Protein AF-A0A950HL75-F1 (afdb_monomer)

Structure (mmCIF, N/CA/C/O backbone):
data_AF-A0A950HL75-F1
#
_entry.id   AF-A0A950HL75-F1
#
loop_
_atom_site.group_PDB
_atom_site.id
_atom_site.type_symbol
_atom_site.label_atom_id
_atom_site.label_alt_id
_atom_site.label_comp_id
_atom_site.label_asym_id
_atom_site.label_entity_id
_atom_site.label_seq_id
_atom_site.pdbx_PDB_ins_code
_atom_site.Cartn_x
_atom_site.Cartn_y
_atom_site.Cartn_z
_atom_site.occupancy
_atom_site.B_iso_or_equiv
_atom_site.auth_seq_id
_atom_site.auth_comp_id
_atom_site.auth_asym_id
_atom_site.auth_atom_id
_atom_site.pdbx_PDB_model_num
ATOM 1 N N . MET A 1 1 ? 8.547 25.621 13.559 1.00 39.59 1 MET A N 1
ATOM 2 C CA . MET A 1 1 ? 7.359 25.080 14.246 1.00 39.59 1 MET A CA 1
ATOM 3 C C . MET A 1 1 ? 7.311 23.606 13.894 1.00 39.59 1 MET A C 1
ATOM 5 O O . MET A 1 1 ? 7.066 23.298 12.740 1.00 39.59 1 MET A O 1
ATOM 9 N N . SER A 1 2 ? 7.728 22.727 14.808 1.00 45.19 2 SER A N 1
ATOM 10 C CA . SER A 1 2 ? 7.730 21.281 14.556 1.00 45.19 2 SER A CA 1
ATOM 11 C C . SER A 1 2 ? 6.286 20.808 14.649 1.00 45.19 2 SER A C 1
ATOM 13 O O . SER A 1 2 ? 5.712 20.856 15.735 1.00 45.19 2 SER A O 1
ATOM 15 N N . LEU A 1 3 ? 5.678 20.442 13.524 1.00 54.84 3 LEU A N 1
ATOM 16 C CA . LEU A 1 3 ? 4.403 19.737 13.547 1.00 54.84 3 LEU A CA 1
ATOM 17 C C . LEU A 1 3 ? 4.705 18.339 14.088 1.00 54.84 3 LEU A C 1
ATOM 19 O O . LEU A 1 3 ? 5.615 17.674 13.593 1.00 54.84 3 LEU A O 1
ATOM 23 N N . ALA A 1 4 ? 4.012 17.929 15.150 1.00 57.44 4 ALA A N 1
ATOM 24 C CA . ALA A 1 4 ? 3.942 16.510 15.474 1.00 57.44 4 ALA A CA 1
ATOM 25 C C . ALA A 1 4 ? 3.475 15.770 14.207 1.00 57.44 4 ALA A C 1
ATOM 27 O O . ALA A 1 4 ? 2.652 16.338 13.477 1.00 57.44 4 ALA A O 1
ATOM 28 N N . PRO A 1 5 ? 4.027 14.586 13.901 1.00 68.56 5 PRO A N 1
ATOM 29 C CA . PRO A 1 5 ? 3.642 13.873 12.694 1.00 68.56 5 PRO A CA 1
ATOM 30 C C . PRO A 1 5 ? 2.125 13.660 12.688 1.00 68.56 5 PRO A C 1
ATOM 32 O O . PRO A 1 5 ? 1.514 13.353 13.713 1.00 68.56 5 PRO A O 1
ATOM 35 N N . ASP A 1 6 ? 1.510 13.953 11.542 1.00 88.75 6 ASP A N 1
ATOM 36 C CA . ASP A 1 6 ? 0.094 13.681 11.329 1.00 88.75 6 ASP A CA 1
ATOM 37 C C . ASP A 1 6 ? -0.114 12.180 11.067 1.00 88.75 6 ASP A C 1
ATOM 39 O O . ASP A 1 6 ? 0.828 11.452 10.750 1.00 88.75 6 ASP A O 1
ATOM 43 N N . LEU A 1 7 ? -1.364 11.718 11.174 1.00 92.00 7 LEU A N 1
ATOM 44 C CA . LEU A 1 7 ? -1.737 10.316 10.947 1.00 92.00 7 LEU A CA 1
ATOM 45 C C . LEU A 1 7 ? -1.183 9.761 9.622 1.00 92.00 7 LEU A C 1
ATOM 47 O O . LEU A 1 7 ? -0.807 8.594 9.546 1.00 92.00 7 LEU A O 1
ATOM 51 N N . ILE A 1 8 ? -1.134 10.596 8.581 1.00 94.75 8 ILE A N 1
ATOM 52 C CA . ILE A 1 8 ? -0.667 10.216 7.245 1.00 94.75 8 ILE A CA 1
ATOM 53 C C . ILE A 1 8 ? 0.845 9.975 7.259 1.00 94.75 8 ILE A C 1
ATOM 55 O O . ILE A 1 8 ? 1.327 8.995 6.700 1.00 94.75 8 ILE A O 1
ATOM 59 N N . THR A 1 9 ? 1.589 10.846 7.936 1.00 94.88 9 THR A N 1
ATOM 60 C CA . THR A 1 9 ? 3.042 10.755 8.096 1.00 94.88 9 THR A CA 1
ATOM 61 C C . THR A 1 9 ? 3.423 9.530 8.922 1.00 94.88 9 THR A C 1
ATOM 63 O O . THR A 1 9 ? 4.329 8.795 8.532 1.00 94.88 9 THR A O 1
ATOM 66 N N . ASP A 1 10 ? 2.699 9.263 10.012 1.00 94.12 10 ASP A N 1
ATOM 67 C CA . ASP A 1 10 ? 2.908 8.067 10.837 1.00 94.12 10 ASP A CA 1
ATOM 68 C C . ASP A 1 10 ? 2.624 6.782 10.045 1.00 94.12 10 ASP A C 1
ATOM 70 O O . ASP A 1 10 ? 3.409 5.832 10.082 1.00 94.12 10 ASP A O 1
ATOM 74 N N . ALA A 1 11 ? 1.532 6.760 9.274 1.00 95.62 11 ALA A N 1
ATOM 75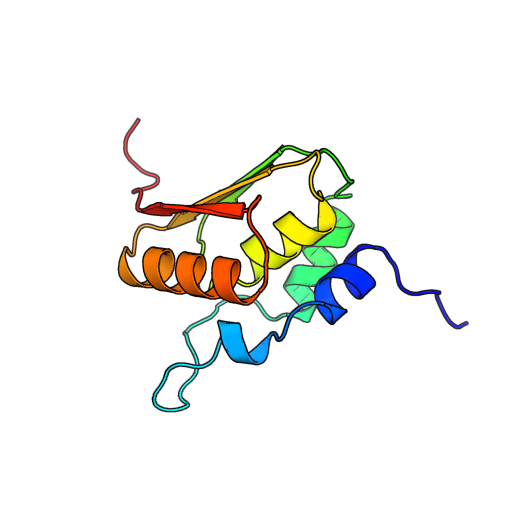 C CA . ALA A 1 11 ? 1.188 5.630 8.418 1.00 95.62 11 ALA A CA 1
ATOM 76 C C . ALA A 1 11 ? 2.236 5.394 7.317 1.00 95.62 11 ALA A C 1
ATOM 78 O O . ALA A 1 11 ? 2.614 4.251 7.060 1.00 95.62 11 ALA A O 1
ATOM 79 N N . ALA A 1 12 ? 2.739 6.463 6.695 1.00 95.94 12 ALA A N 1
ATOM 80 C CA . ALA A 1 12 ? 3.769 6.382 5.664 1.00 95.94 12 ALA A CA 1
ATOM 81 C C . ALA A 1 12 ? 5.110 5.891 6.220 1.00 95.94 12 ALA A C 1
ATOM 83 O O . ALA A 1 12 ? 5.768 5.079 5.575 1.00 95.94 12 ALA A O 1
ATOM 84 N N . ALA A 1 13 ? 5.494 6.326 7.424 1.00 95.12 13 ALA A N 1
ATOM 85 C CA . ALA A 1 13 ? 6.726 5.892 8.084 1.00 95.12 13 ALA A CA 1
ATOM 86 C C . ALA A 1 13 ? 6.729 4.393 8.440 1.00 95.12 13 ALA A C 1
ATOM 88 O O . ALA A 1 13 ? 7.796 3.801 8.604 1.00 95.12 13 ALA A O 1
ATOM 89 N N . ALA A 1 14 ? 5.552 3.767 8.544 1.00 94.06 14 ALA A N 1
ATOM 90 C CA . ALA A 1 14 ? 5.410 2.329 8.765 1.00 94.06 14 ALA A CA 1
ATOM 91 C C . ALA A 1 14 ? 5.588 1.484 7.486 1.00 94.06 14 ALA A C 1
ATOM 93 O O . ALA A 1 14 ? 5.535 0.255 7.557 1.00 94.06 14 ALA A O 1
ATOM 94 N N . LEU A 1 15 ? 5.771 2.115 6.321 1.00 94.75 15 LEU A N 1
ATOM 95 C CA . LEU A 1 15 ? 5.903 1.450 5.029 1.00 94.75 15 LEU A CA 1
ATOM 96 C C . LEU A 1 15 ? 7.259 1.755 4.393 1.00 94.75 15 LEU A C 1
ATOM 98 O O . LEU A 1 15 ? 7.672 2.905 4.270 1.00 94.75 15 LEU A O 1
ATOM 102 N N . ASP A 1 16 ? 7.920 0.713 3.900 1.00 93.94 16 ASP A N 1
ATOM 103 C CA . ASP A 1 16 ? 9.101 0.858 3.053 1.00 93.94 16 ASP A CA 1
ATOM 104 C C . ASP A 1 16 ? 8.669 1.159 1.610 1.00 93.94 16 ASP A C 1
ATOM 106 O O . ASP A 1 16 ? 8.415 0.234 0.836 1.00 93.94 16 ASP A O 1
ATOM 110 N N . TYR A 1 17 ? 8.566 2.445 1.261 1.00 92.94 17 TYR A N 1
ATOM 111 C CA . TYR A 1 17 ? 8.156 2.914 -0.071 1.00 92.94 17 TYR A CA 1
ATOM 112 C C . TYR A 1 17 ? 8.976 2.291 -1.207 1.00 92.94 17 TYR A C 1
ATOM 114 O O . TYR A 1 17 ? 8.408 1.864 -2.215 1.00 92.94 17 TYR A O 1
ATOM 122 N N . GLU A 1 18 ? 10.297 2.178 -1.038 1.00 91.62 18 GLU A N 1
ATOM 123 C CA . GLU A 1 18 ? 11.182 1.628 -2.067 1.00 91.62 18 GLU A CA 1
ATOM 124 C C . GLU A 1 18 ? 10.815 0.184 -2.409 1.00 91.62 18 GLU A C 1
ATOM 126 O O . GLU A 1 18 ? 10.784 -0.191 -3.585 1.00 91.62 18 GLU A O 1
ATOM 131 N N . SER A 1 19 ? 10.434 -0.605 -1.402 1.00 92.06 19 SER A N 1
ATOM 132 C CA . SER A 1 19 ? 10.019 -1.991 -1.610 1.00 92.06 19 SER A CA 1
ATOM 133 C C . SER A 1 19 ? 8.782 -2.134 -2.503 1.00 92.06 19 SER A C 1
ATOM 135 O O . SER A 1 19 ? 8.624 -3.185 -3.134 1.00 92.06 19 SER A O 1
ATOM 137 N N . TYR A 1 20 ? 7.917 -1.117 -2.576 1.00 93.38 20 TYR A N 1
ATOM 138 C CA . TYR A 1 20 ? 6.728 -1.126 -3.430 1.00 93.38 20 TYR A CA 1
ATOM 139 C C . TYR A 1 20 ? 7.078 -0.757 -4.870 1.00 93.38 20 TYR A C 1
ATOM 141 O O . TYR A 1 20 ? 6.568 -1.388 -5.798 1.00 93.38 20 TYR A O 1
ATOM 149 N N . VAL A 1 21 ? 8.009 0.180 -5.068 1.00 91.44 21 VAL A N 1
ATOM 150 C CA . VAL A 1 21 ? 8.325 0.738 -6.392 1.00 91.44 21 VAL A CA 1
ATOM 151 C C . VAL A 1 21 ? 9.495 0.064 -7.105 1.00 91.44 21 VAL A C 1
ATOM 153 O O . VAL A 1 21 ? 9.618 0.229 -8.312 1.00 91.44 21 VAL A O 1
ATOM 156 N N . GLN A 1 22 ? 10.337 -0.714 -6.420 1.00 91.12 22 GLN A N 1
ATOM 157 C CA . GLN A 1 22 ? 11.463 -1.418 -7.048 1.00 91.12 22 GLN A CA 1
ATOM 158 C C . GLN A 1 22 ? 11.087 -2.820 -7.545 1.00 91.12 22 GLN A C 1
ATOM 160 O O . GLN A 1 22 ? 10.515 -3.647 -6.823 1.00 91.12 22 GLN A O 1
ATOM 165 N N . GLN A 1 23 ? 11.452 -3.110 -8.788 1.00 86.75 23 GLN A N 1
ATOM 166 C CA . GLN A 1 23 ? 11.387 -4.428 -9.406 1.00 86.75 23 GLN A CA 1
ATOM 167 C C . GLN A 1 23 ? 12.550 -5.320 -8.929 1.00 86.75 23 GLN A C 1
ATOM 169 O O . GLN A 1 23 ? 13.552 -4.814 -8.420 1.00 86.75 23 GLN A O 1
ATOM 174 N N . PRO A 1 24 ? 12.456 -6.657 -9.088 1.00 83.75 24 PRO A N 1
ATOM 175 C CA . PRO A 1 24 ? 13.520 -7.575 -8.668 1.00 83.75 24 PRO A CA 1
ATOM 176 C C . PRO A 1 24 ? 14.883 -7.328 -9.329 1.00 83.75 24 PRO A C 1
ATOM 178 O O . PRO A 1 24 ? 15.910 -7.681 -8.757 1.00 83.75 24 PRO A O 1
ATOM 181 N N . ASP A 1 25 ? 14.900 -6.735 -10.524 1.00 88.38 25 ASP A N 1
ATOM 182 C CA . ASP A 1 25 ? 16.117 -6.366 -11.254 1.00 88.38 25 ASP A CA 1
ATOM 183 C C . ASP A 1 25 ? 16.693 -4.997 -10.833 1.00 88.38 25 ASP A C 1
ATOM 185 O O . ASP A 1 25 ? 17.684 -4.540 -11.403 1.00 88.38 25 ASP A O 1
ATOM 189 N N . GLY A 1 26 ? 16.087 -4.347 -9.833 1.00 84.75 26 GLY A N 1
ATOM 190 C CA . GLY A 1 26 ? 16.471 -3.031 -9.323 1.00 84.75 26 GLY A CA 1
ATOM 191 C C . GLY A 1 26 ? 15.940 -1.855 -10.145 1.00 84.75 26 GLY A C 1
ATOM 192 O O . GLY A 1 26 ? 16.145 -0.705 -9.756 1.00 84.75 26 GLY A O 1
ATOM 193 N N . SER A 1 27 ? 15.251 -2.105 -11.261 1.00 87.56 27 SER A N 1
ATOM 194 C CA . SER A 1 27 ? 14.548 -1.049 -11.989 1.00 87.56 27 SER A CA 1
ATOM 195 C C . SER A 1 27 ? 13.307 -0.588 -11.220 1.00 87.56 27 SER A C 1
ATOM 197 O O . SER A 1 27 ? 12.819 -1.271 -10.320 1.00 87.56 27 SER A O 1
ATOM 199 N N . LEU A 1 28 ? 12.780 0.590 -11.548 1.00 86.81 28 LEU A N 1
ATOM 200 C CA . LEU A 1 28 ? 11.551 1.087 -10.932 1.00 86.81 28 LEU A CA 1
ATOM 201 C C . LEU A 1 28 ? 10.332 0.632 -11.737 1.00 86.81 28 LEU A C 1
ATOM 203 O O . LEU A 1 28 ? 10.376 0.554 -12.966 1.00 86.81 28 LEU A O 1
ATOM 207 N N . LEU A 1 29 ? 9.233 0.352 -11.043 1.00 85.56 29 LEU A N 1
ATOM 208 C CA . LEU A 1 29 ? 7.915 0.325 -11.655 1.00 85.56 29 LEU A CA 1
ATOM 209 C C . LEU A 1 29 ? 7.621 1.704 -12.243 1.00 85.56 29 LEU A C 1
ATOM 211 O O . LEU A 1 29 ? 8.016 2.737 -11.695 1.00 85.56 29 LEU A O 1
ATOM 215 N N . THR A 1 30 ? 6.889 1.721 -13.352 1.00 79.69 30 THR A N 1
ATOM 216 C CA . THR A 1 30 ? 6.372 2.979 -13.887 1.00 79.69 30 THR A CA 1
ATOM 217 C C . THR A 1 30 ? 5.238 3.439 -12.978 1.00 79.69 30 THR A C 1
ATOM 219 O O . THR A 1 30 ? 4.111 2.976 -13.106 1.00 79.69 30 THR A O 1
ATOM 222 N N . GLN A 1 31 ? 5.548 4.318 -12.026 1.00 72.50 31 GLN A N 1
ATOM 223 C CA . GLN A 1 31 ? 4.566 4.934 -11.140 1.00 72.50 31 GLN A CA 1
ATOM 224 C C . GLN A 1 31 ? 4.363 6.392 -11.550 1.00 72.50 31 GLN A C 1
ATOM 226 O O . GLN A 1 31 ? 5.315 7.171 -11.581 1.00 72.50 31 GLN A O 1
ATOM 231 N N . GLY A 1 32 ? 3.122 6.760 -11.877 1.00 74.69 32 GLY A N 1
ATOM 232 C CA . GLY A 1 32 ? 2.798 8.107 -12.357 1.00 74.69 32 GLY A CA 1
ATOM 233 C C . GLY A 1 32 ? 2.860 9.187 -11.272 1.00 74.69 32 GLY A C 1
ATOM 234 O O . GLY A 1 32 ? 3.154 10.342 -11.573 1.00 74.69 32 GLY A O 1
ATOM 235 N N . THR A 1 33 ? 2.621 8.812 -10.012 1.00 85.44 33 THR A N 1
ATOM 236 C CA . THR A 1 33 ? 2.461 9.757 -8.898 1.00 85.44 33 THR A CA 1
ATOM 237 C C . THR A 1 33 ? 3.619 9.650 -7.909 1.00 85.44 33 THR A C 1
ATOM 239 O O . THR A 1 33 ? 3.934 8.564 -7.417 1.00 85.44 33 THR A O 1
ATOM 242 N N . ALA A 1 34 ? 4.250 10.784 -7.595 1.00 91.25 34 ALA A N 1
ATOM 243 C CA . ALA A 1 34 ? 5.305 10.868 -6.587 1.00 91.25 34 ALA A CA 1
ATOM 244 C C . ALA A 1 34 ? 4.755 10.642 -5.168 1.00 91.25 34 ALA A C 1
ATOM 246 O O . ALA A 1 34 ? 3.611 10.995 -4.879 1.00 91.25 34 ALA A O 1
ATOM 247 N N . GLN A 1 35 ? 5.588 10.109 -4.267 1.00 93.88 35 GLN A N 1
ATOM 248 C CA . GLN A 1 35 ? 5.188 9.799 -2.889 1.00 93.88 35 GLN A CA 1
ATOM 249 C C . GLN A 1 35 ? 4.605 11.015 -2.157 1.00 93.88 35 GLN A C 1
ATOM 251 O O . GLN A 1 35 ? 3.513 10.920 -1.608 1.00 93.88 35 GLN A O 1
ATOM 256 N N . ASP A 1 36 ? 5.279 12.166 -2.205 1.00 94.62 36 ASP A N 1
ATOM 257 C CA . ASP A 1 36 ? 4.805 13.385 -1.534 1.00 94.62 36 ASP A CA 1
ATOM 258 C C . ASP A 1 36 ? 3.419 13.816 -2.033 1.00 94.62 36 ASP A C 1
ATOM 260 O O . ASP A 1 36 ? 2.557 14.195 -1.241 1.00 94.62 36 ASP A O 1
ATOM 264 N N . THR A 1 37 ? 3.157 13.665 -3.336 1.00 95.62 37 THR A N 1
ATOM 265 C CA . THR A 1 37 ? 1.840 13.943 -3.922 1.00 95.62 37 THR A CA 1
ATOM 266 C C . THR A 1 37 ? 0.771 12.987 -3.393 1.00 95.62 37 THR A C 1
ATOM 268 O O . THR A 1 37 ? -0.338 13.428 -3.102 1.00 95.62 37 THR A O 1
ATOM 271 N N . ILE A 1 38 ? 1.093 11.703 -3.203 1.00 95.62 38 ILE A N 1
ATOM 272 C CA . ILE A 1 38 ? 0.175 10.726 -2.593 1.00 95.62 38 ILE A CA 1
ATOM 273 C C . ILE A 1 38 ? -0.178 11.144 -1.158 1.00 95.62 38 ILE A 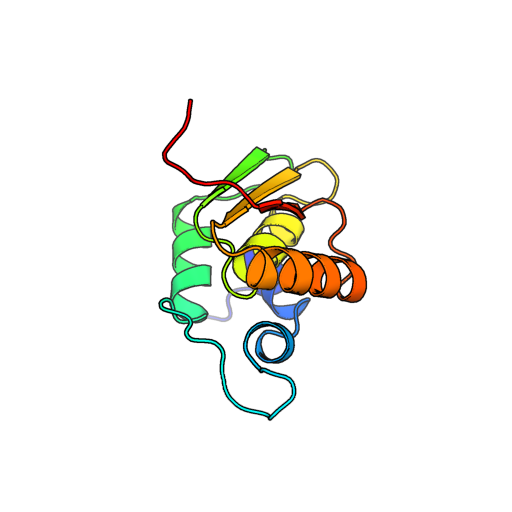C 1
ATOM 275 O O . ILE A 1 38 ? -1.351 11.106 -0.777 1.00 95.62 38 ILE A O 1
ATOM 279 N N . LEU A 1 39 ? 0.809 11.580 -0.366 1.00 95.75 39 LEU A N 1
ATOM 280 C CA . LEU A 1 39 ? 0.574 12.028 1.012 1.00 95.75 39 LEU A CA 1
ATOM 281 C C . LEU A 1 39 ? -0.325 13.269 1.051 1.00 95.75 39 LEU A C 1
ATOM 283 O O . LEU A 1 39 ? -1.269 13.322 1.840 1.00 95.75 39 LEU A O 1
ATOM 287 N N . ASP A 1 40 ? -0.076 14.243 0.177 1.00 95.50 40 ASP A N 1
ATOM 288 C CA . ASP A 1 40 ? -0.893 15.453 0.088 1.00 95.50 40 ASP A CA 1
ATOM 289 C C . ASP A 1 40 ? -2.329 15.149 -0.355 1.00 95.50 40 ASP A C 1
ATOM 291 O O . ASP A 1 40 ? -3.276 15.672 0.237 1.00 95.50 40 ASP A O 1
ATOM 295 N N . MET A 1 41 ? -2.520 14.235 -1.312 1.00 94.88 41 MET A N 1
ATOM 296 C CA . MET A 1 41 ? -3.852 13.754 -1.694 1.00 94.88 41 MET A CA 1
ATOM 297 C C . MET A 1 41 ? -4.576 13.098 -0.513 1.00 94.88 41 MET A C 1
ATOM 299 O O . MET A 1 41 ? -5.743 13.398 -0.269 1.00 94.88 41 MET A O 1
ATOM 303 N N . CYS A 1 42 ? -3.890 12.259 0.269 1.00 94.75 42 CYS A N 1
ATOM 304 C CA . CYS A 1 42 ? -4.471 11.637 1.462 1.00 94.75 42 CYS A CA 1
ATOM 305 C C . CYS A 1 42 ? -4.907 12.676 2.508 1.00 94.75 42 CYS A C 1
ATOM 307 O O . CYS A 1 42 ? -5.967 12.522 3.119 1.00 94.75 42 CYS A O 1
ATOM 309 N N . ARG A 1 43 ? -4.129 13.754 2.687 1.00 93.81 43 ARG A N 1
ATOM 310 C CA . ARG A 1 43 ? -4.495 14.880 3.565 1.00 93.81 43 ARG A CA 1
ATOM 311 C C . ARG A 1 43 ? -5.728 15.622 3.048 1.00 93.81 43 ARG A C 1
ATOM 313 O O . ARG A 1 43 ? -6.611 15.943 3.836 1.00 93.81 43 ARG A O 1
ATOM 320 N N . MET A 1 44 ? -5.810 15.862 1.739 1.00 95.19 44 MET A N 1
ATOM 321 C CA . MET A 1 44 ? -6.951 16.540 1.107 1.00 95.19 44 MET A CA 1
ATOM 322 C C . MET A 1 44 ? -8.247 15.725 1.159 1.00 95.19 44 MET A C 1
ATOM 324 O O . MET A 1 44 ? -9.325 16.305 1.230 1.00 95.19 44 MET A O 1
ATOM 328 N N . LEU A 1 45 ? -8.149 14.396 1.123 1.00 94.12 45 LEU A N 1
ATOM 329 C CA . LEU A 1 45 ? -9.293 13.490 1.257 1.00 94.12 45 LEU A CA 1
ATOM 330 C C . LEU A 1 45 ? -9.812 13.380 2.700 1.00 94.12 45 LEU A C 1
ATOM 332 O O . LEU A 1 45 ? -10.806 12.694 2.929 1.00 94.12 45 LEU A O 1
ATOM 336 N N . GLU A 1 46 ? -9.141 14.024 3.664 1.00 92.69 46 GLU A N 1
ATOM 337 C CA . GLU A 1 46 ? -9.489 14.017 5.089 1.00 92.69 46 GLU A CA 1
ATOM 338 C C . GLU A 1 46 ? -9.679 12.599 5.659 1.00 92.69 46 GLU A C 1
ATOM 340 O O . GLU A 1 46 ? -10.530 12.369 6.519 1.00 92.69 46 GLU A O 1
ATOM 345 N N . LEU A 1 47 ? -8.883 11.633 5.186 1.00 92.62 47 LEU A N 1
ATOM 346 C CA . LEU A 1 47 ? -9.015 10.223 5.556 1.00 92.62 47 LEU A CA 1
ATOM 347 C C . LEU A 1 47 ? -8.964 10.013 7.074 1.00 92.62 47 LEU A C 1
ATOM 349 O O . LEU A 1 47 ? -8.100 10.552 7.765 1.00 92.62 47 LEU A O 1
ATOM 353 N N . GLN A 1 48 ? -9.874 9.178 7.579 1.00 92.75 48 GLN A N 1
ATOM 354 C CA . GLN A 1 48 ? -10.004 8.860 8.999 1.00 92.75 48 GLN A CA 1
ATOM 355 C C . GLN A 1 48 ? -10.010 7.346 9.253 1.00 92.75 48 GLN A C 1
ATOM 357 O O . GLN A 1 48 ? -10.451 6.567 8.397 1.00 92.75 48 GLN A O 1
ATOM 362 N N . PRO A 1 49 ? -9.621 6.912 10.466 1.00 96.88 49 PRO A N 1
ATOM 363 C CA . PRO A 1 49 ? -9.804 5.537 10.904 1.00 96.88 49 PRO A CA 1
ATOM 364 C C . PRO A 1 49 ? -11.266 5.074 10.800 1.00 96.88 49 PRO A C 1
ATOM 366 O O . PRO A 1 49 ? -12.184 5.771 11.232 1.00 96.88 49 PRO A O 1
ATOM 369 N N . GLY A 1 50 ? -11.485 3.862 10.291 1.00 97.94 50 GLY A N 1
ATOM 370 C CA . GLY A 1 50 ? -12.803 3.244 10.131 1.00 97.94 50 GLY A CA 1
ATOM 371 C C . GLY A 1 50 ? -13.482 3.489 8.781 1.00 97.94 50 GLY A C 1
ATOM 372 O O . GLY A 1 50 ? -14.550 2.927 8.540 1.00 97.94 50 GLY A O 1
ATOM 373 N N . LEU A 1 51 ? -12.897 4.301 7.895 1.00 98.25 51 LEU A N 1
ATOM 374 C CA . LEU A 1 51 ? -13.461 4.521 6.563 1.00 98.25 51 LEU A CA 1
ATOM 375 C C . LEU A 1 51 ? -13.334 3.286 5.663 1.00 98.25 51 LEU A C 1
ATOM 377 O O . LEU A 1 51 ? -12.451 2.440 5.822 1.00 98.25 51 LEU A O 1
ATOM 381 N N . ARG A 1 52 ? -14.237 3.215 4.683 1.00 98.56 52 ARG A N 1
ATOM 382 C CA . ARG A 1 52 ? -14.184 2.260 3.576 1.00 98.56 52 ARG A CA 1
ATOM 383 C C . ARG A 1 52 ? -13.773 3.021 2.327 1.00 98.56 52 ARG A C 1
ATOM 385 O O . ARG A 1 52 ? -14.462 3.968 1.954 1.00 98.56 52 ARG A O 1
ATOM 392 N N . VAL A 1 53 ? -12.669 2.622 1.713 1.00 98.31 53 VAL A N 1
ATOM 393 C CA . VAL A 1 53 ? -12.068 3.330 0.580 1.00 98.31 53 VAL A CA 1
ATOM 394 C C . VAL A 1 53 ? -12.033 2.407 -0.631 1.00 98.31 53 VAL A C 1
ATOM 396 O O . VAL A 1 53 ? -11.696 1.230 -0.508 1.00 98.31 53 VAL A O 1
ATOM 399 N N . LEU A 1 54 ? -12.403 2.952 -1.787 1.00 97.50 54 LEU A N 1
ATOM 400 C CA . LEU A 1 54 ? -12.158 2.347 -3.088 1.00 97.50 54 LEU A CA 1
ATOM 401 C C . LEU A 1 54 ? -10.993 3.095 -3.731 1.00 97.50 54 LEU A C 1
ATOM 403 O O . LEU A 1 54 ? -11.045 4.317 -3.860 1.00 97.50 54 LEU A O 1
ATOM 407 N N . GLU A 1 55 ? -9.970 2.353 -4.119 1.00 96.12 55 GLU A N 1
ATOM 408 C CA . GLU A 1 55 ? -8.868 2.814 -4.947 1.00 96.12 55 GLU A CA 1
ATOM 409 C C . GLU A 1 55 ? -8.991 2.192 -6.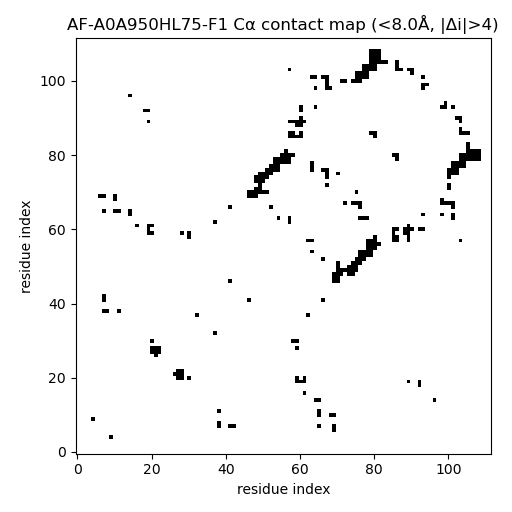339 1.00 96.12 55 GLU A C 1
ATOM 411 O O . GLU A 1 55 ? -9.325 1.014 -6.481 1.00 96.12 55 GLU A O 1
ATOM 416 N N . ILE A 1 56 ? -8.714 3.010 -7.347 1.00 94.38 56 ILE A N 1
ATOM 417 C CA . ILE A 1 56 ? -8.616 2.625 -8.750 1.00 94.38 56 ILE A CA 1
ATOM 418 C C . ILE A 1 56 ? -7.170 2.880 -9.172 1.00 94.38 56 ILE A C 1
ATOM 420 O O . ILE A 1 56 ? -6.609 3.899 -8.764 1.00 94.38 56 ILE A O 1
ATOM 424 N N . ASP A 1 57 ? -6.603 1.961 -9.952 1.00 93.12 57 ASP A N 1
ATOM 425 C CA . ASP A 1 57 ? -5.182 1.865 -10.304 1.00 93.12 57 ASP A CA 1
ATOM 426 C C . ASP A 1 57 ? -4.287 1.498 -9.106 1.00 93.12 57 ASP A C 1
ATOM 428 O O . ASP A 1 57 ? -3.624 2.347 -8.504 1.00 93.12 57 ASP A O 1
ATOM 432 N N . THR A 1 58 ? -4.228 0.204 -8.764 1.00 94.88 58 THR A N 1
ATOM 433 C CA . THR A 1 58 ? -3.368 -0.314 -7.682 1.00 94.88 58 THR A CA 1
ATOM 434 C C . THR A 1 58 ? -1.890 0.031 -7.885 1.00 94.88 58 THR A C 1
ATOM 436 O O . THR A 1 58 ? -1.174 0.334 -6.919 1.00 94.88 58 THR A O 1
ATOM 439 N N . GLY A 1 59 ? -1.387 -0.053 -9.120 1.00 93.06 59 GLY A N 1
ATOM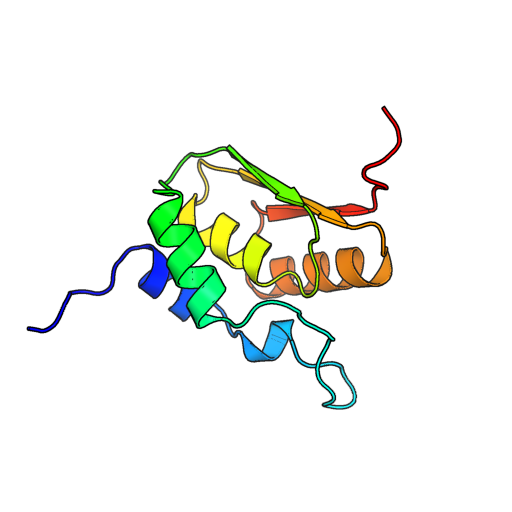 440 C CA . GLY A 1 59 ? 0.028 0.164 -9.400 1.00 93.06 59 GLY A CA 1
ATOM 441 C C . GLY A 1 59 ? 0.928 -0.774 -8.582 1.00 93.06 59 GLY A C 1
ATOM 442 O O . GLY A 1 59 ? 0.705 -1.977 -8.479 1.00 93.06 59 GLY A O 1
ATOM 443 N N . GLY A 1 60 ? 1.962 -0.217 -7.944 1.00 92.25 60 GLY A N 1
ATOM 444 C CA . GLY A 1 60 ? 2.849 -0.980 -7.057 1.00 92.25 60 GLY A CA 1
ATOM 445 C C . GLY A 1 60 ? 2.228 -1.399 -5.715 1.00 92.25 60 GLY A C 1
ATOM 446 O O . GLY A 1 60 ? 2.870 -2.147 -4.980 1.00 92.25 60 GLY A O 1
ATOM 447 N N . GLY A 1 61 ? 1.026 -0.915 -5.377 1.00 96.00 61 GLY A N 1
ATOM 448 C CA . GLY A 1 61 ? 0.323 -1.198 -4.119 1.00 96.00 61 GLY A CA 1
ATOM 449 C C . GLY A 1 61 ? 0.710 -0.309 -2.930 1.00 96.00 61 GLY A C 1
ATOM 450 O O . GLY A 1 61 ? 0.262 -0.543 -1.810 1.00 96.00 61 GLY A O 1
ATOM 451 N N . TYR A 1 62 ? 1.555 0.711 -3.127 1.00 96.81 62 TYR A N 1
ATOM 452 C CA . TYR A 1 62 ? 1.947 1.603 -2.028 1.00 96.81 62 TYR A CA 1
ATOM 453 C C . TYR A 1 62 ? 0.755 2.400 -1.491 1.00 96.81 62 TYR A C 1
ATOM 455 O O . TYR A 1 62 ? 0.560 2.485 -0.279 1.00 96.81 62 TYR A O 1
ATOM 463 N N . THR A 1 63 ? -0.050 2.971 -2.389 1.00 97.19 63 THR A N 1
ATOM 464 C CA . THR A 1 63 ? -1.188 3.808 -2.007 1.00 97.19 63 THR A CA 1
ATOM 465 C C . THR A 1 63 ? -2.257 2.978 -1.291 1.00 97.19 63 THR A C 1
ATOM 467 O O . THR A 1 63 ? -2.622 3.341 -0.175 1.00 97.19 63 THR A O 1
ATOM 470 N N . SER A 1 64 ? -2.644 1.800 -1.797 1.00 97.81 64 SER A N 1
ATOM 471 C CA . SER A 1 64 ? -3.522 0.863 -1.073 1.00 97.81 64 SER A CA 1
ATOM 472 C C . SER A 1 64 ? -3.004 0.498 0.316 1.00 97.81 64 SER A C 1
ATOM 474 O O . SER A 1 64 ? -3.779 0.483 1.277 1.00 97.81 64 SER A O 1
ATOM 476 N N . ALA A 1 65 ? -1.703 0.222 0.449 1.00 98.19 65 ALA A N 1
ATOM 477 C CA . ALA A 1 65 ? -1.103 -0.110 1.736 1.00 98.19 65 ALA A CA 1
ATOM 478 C C . ALA A 1 65 ? -1.172 1.074 2.715 1.00 98.19 65 ALA A C 1
ATOM 480 O O . ALA A 1 65 ? -1.546 0.908 3.879 1.00 98.19 65 ALA A O 1
ATOM 481 N N . LEU A 1 66 ? -0.851 2.279 2.233 1.00 97.81 66 LEU A N 1
ATOM 482 C CA . LEU A 1 66 ? -0.922 3.518 3.002 1.00 97.81 66 LEU A CA 1
ATOM 483 C C . LEU A 1 66 ? -2.356 3.797 3.462 1.00 97.81 66 LEU A C 1
ATOM 485 O O . LEU A 1 66 ? -2.587 4.034 4.647 1.00 97.81 66 LEU A O 1
ATOM 489 N N . LEU A 1 67 ? -3.327 3.699 2.553 1.00 98.25 67 LEU A N 1
ATOM 490 C CA . LEU A 1 67 ? -4.749 3.836 2.860 1.00 98.25 67 LEU A CA 1
ATOM 491 C C . LEU A 1 67 ? -5.182 2.820 3.927 1.00 98.25 67 LEU A C 1
ATOM 493 O O . LEU A 1 67 ? -5.852 3.200 4.886 1.00 98.25 67 LEU A O 1
ATOM 497 N N . GLY A 1 68 ? -4.745 1.559 3.814 1.00 98.31 68 GLY A N 1
ATOM 498 C CA . GLY A 1 68 ? -5.021 0.502 4.790 1.00 98.31 68 GLY A CA 1
ATOM 499 C C . GLY A 1 68 ? -4.509 0.846 6.190 1.00 98.31 68 GLY A C 1
ATOM 500 O O . GLY A 1 68 ? -5.242 0.706 7.174 1.00 98.31 68 GLY A O 1
ATOM 501 N N . ARG A 1 69 ? -3.287 1.387 6.280 1.00 97.94 69 ARG A N 1
ATOM 502 C CA . ARG A 1 69 ? -2.704 1.884 7.537 1.00 97.94 69 ARG A CA 1
ATOM 503 C C . ARG A 1 69 ? -3.488 3.066 8.116 1.00 97.94 69 ARG A C 1
ATOM 505 O O . ARG A 1 69 ? -3.733 3.081 9.319 1.00 97.94 69 ARG A O 1
ATOM 512 N N . ILE A 1 70 ? -3.922 4.012 7.281 1.00 97.62 70 ILE A N 1
ATOM 513 C CA . ILE A 1 70 ? -4.669 5.205 7.714 1.00 97.62 70 ILE A CA 1
ATOM 514 C C . ILE A 1 70 ? -6.058 4.836 8.252 1.00 97.62 70 ILE A C 1
ATOM 516 O O . ILE A 1 70 ? -6.455 5.301 9.322 1.00 97.62 70 ILE A O 1
ATOM 520 N N . VAL A 1 71 ? -6.812 3.995 7.532 1.00 98.06 71 VAL A N 1
ATOM 521 C CA . VAL A 1 71 ? -8.170 3.607 7.956 1.00 98.06 71 VAL A CA 1
ATOM 522 C C . VAL A 1 71 ? -8.154 2.578 9.093 1.00 98.06 71 VAL A C 1
ATOM 524 O O . VAL A 1 71 ? -9.134 2.457 9.834 1.00 98.06 71 VAL A O 1
ATOM 527 N N . GLY A 1 72 ? -7.037 1.869 9.273 1.00 97.12 72 GLY A N 1
ATOM 528 C CA . GLY A 1 72 ? -6.809 0.916 10.355 1.00 97.12 72 GLY A CA 1
ATOM 529 C C . GLY A 1 72 ? -7.747 -0.295 10.331 1.00 97.12 72 GLY A C 1
ATOM 530 O O . GLY A 1 72 ? -8.581 -0.457 9.445 1.00 97.12 72 GLY A O 1
ATOM 531 N N . GLU A 1 73 ? -7.645 -1.148 11.351 1.00 96.12 73 GLU A N 1
ATOM 532 C CA . GLU A 1 73 ? -8.338 -2.451 11.424 1.00 96.12 73 GLU A CA 1
ATOM 533 C C . GLU A 1 73 ? -9.872 -2.372 11.361 1.00 96.12 73 GLU A C 1
ATOM 535 O O . GLU A 1 73 ? -10.540 -3.345 11.018 1.00 96.12 73 GLU A O 1
ATOM 540 N N . ARG A 1 74 ? -10.448 -1.218 11.717 1.00 96.56 74 ARG A N 1
ATOM 541 C CA . ARG A 1 74 ? -11.901 -0.983 11.661 1.00 96.56 74 ARG A CA 1
ATOM 542 C C . ARG A 1 74 ? -12.372 -0.481 10.295 1.00 96.56 74 ARG A C 1
ATOM 544 O O . ARG A 1 74 ? -13.577 -0.398 10.078 1.00 96.56 74 ARG A O 1
ATOM 551 N N . GLY A 1 75 ? -11.444 -0.083 9.430 1.00 98.31 75 GLY A N 1
ATOM 552 C CA . GLY A 1 75 ? -11.697 0.338 8.059 1.00 98.31 75 GLY A CA 1
ATOM 553 C C . GLY A 1 75 ? -11.254 -0.720 7.053 1.00 98.31 75 GLY A C 1
ATOM 554 O O . GLY A 1 75 ? -10.710 -1.764 7.414 1.00 98.31 75 GLY A O 1
ATOM 555 N N . SER A 1 76 ? -11.490 -0.449 5.774 1.00 98.62 76 SER A N 1
ATOM 556 C CA . SER A 1 76 ? -11.122 -1.368 4.694 1.00 98.62 76 SER A CA 1
ATOM 557 C C . SER A 1 76 ? -10.805 -0.620 3.410 1.00 98.62 76 SER A C 1
ATOM 559 O O . SER A 1 76 ? -11.489 0.354 3.087 1.00 98.62 76 SER A O 1
ATOM 561 N N . VAL A 1 77 ? -9.862 -1.141 2.636 1.00 98.69 77 VAL A N 1
ATOM 562 C CA . VAL A 1 77 ? -9.547 -0.662 1.289 1.00 98.69 77 VAL A CA 1
ATOM 563 C C . VAL A 1 77 ? -9.820 -1.777 0.289 1.00 98.69 77 VAL A C 1
ATOM 565 O O . VAL A 1 77 ? -9.451 -2.929 0.519 1.00 98.69 77 VAL A O 1
ATOM 568 N N . VAL A 1 78 ? -10.477 -1.423 -0.808 1.00 98.38 78 VAL A N 1
ATOM 569 C CA . VAL A 1 78 ? -10.567 -2.243 -2.018 1.00 98.38 78 VAL A CA 1
ATOM 570 C C . VAL A 1 78 ? -9.789 -1.503 -3.092 1.00 98.38 78 VAL A C 1
ATOM 572 O O . VAL A 1 78 ? -10.108 -0.352 -3.366 1.00 98.38 78 VAL A O 1
ATOM 575 N N . SER A 1 79 ? -8.776 -2.143 -3.660 1.00 97.69 79 SER A N 1
ATOM 576 C CA . SER A 1 79 ? -7.962 -1.599 -4.745 1.00 97.69 79 SER A CA 1
ATOM 577 C C . SER A 1 79 ? -8.150 -2.437 -6.002 1.00 97.69 79 SER A C 1
ATOM 579 O O . SER A 1 79 ? -8.151 -3.671 -5.923 1.00 97.69 79 SER A O 1
ATOM 581 N N . LEU A 1 80 ? -8.362 -1.772 -7.134 1.00 96.25 80 LEU A N 1
ATOM 582 C CA . LEU A 1 80 ? -8.600 -2.400 -8.430 1.00 96.25 80 LEU A CA 1
ATOM 583 C C . LEU A 1 80 ? -7.504 -2.013 -9.420 1.00 96.25 80 LEU A C 1
ATOM 585 O O . LEU A 1 80 ? -7.105 -0.852 -9.479 1.00 96.25 80 LEU A O 1
ATOM 589 N N . ASP A 1 81 ? -7.068 -2.974 -10.228 1.00 94.38 81 ASP A N 1
ATOM 590 C CA . ASP A 1 81 ? -6.174 -2.735 -11.362 1.00 94.38 81 ASP A CA 1
ATOM 591 C C . ASP A 1 81 ? -6.483 -3.729 -12.484 1.00 94.38 81 ASP A C 1
ATOM 593 O O . ASP A 1 81 ? -6.895 -4.868 -12.235 1.00 94.38 81 ASP A O 1
ATOM 597 N N . VAL A 1 82 ? -6.272 -3.307 -13.726 1.00 94.19 82 VAL A N 1
ATOM 598 C CA . VAL A 1 82 ? -6.473 -4.139 -14.919 1.00 94.19 82 VAL A CA 1
ATOM 599 C C . VAL A 1 82 ? -5.335 -5.154 -15.070 1.00 94.19 82 VAL A C 1
ATOM 601 O O . VAL A 1 82 ? -5.539 -6.242 -15.617 1.00 94.19 82 VAL A O 1
ATOM 604 N N . ASP A 1 83 ? -4.135 -4.827 -14.586 1.00 93.25 83 ASP A N 1
ATOM 605 C CA . ASP A 1 83 ? -2.965 -5.689 -14.695 1.00 93.25 83 ASP A CA 1
ATOM 606 C C . ASP A 1 83 ? -2.877 -6.669 -13.516 1.00 93.25 83 ASP A C 1
ATOM 608 O O . ASP A 1 83 ? -2.500 -6.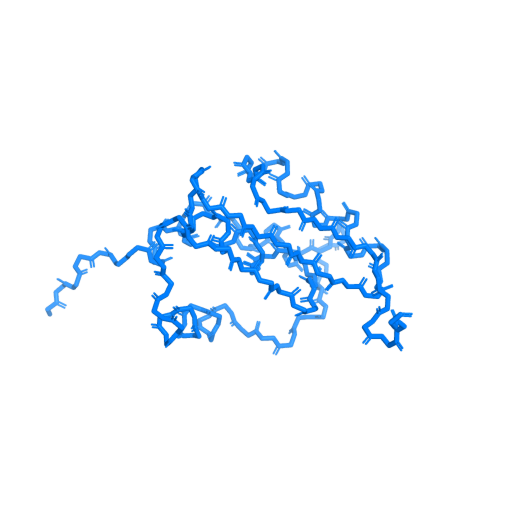335 -12.389 1.00 93.25 83 ASP A O 1
ATOM 612 N N . SER A 1 84 ? -3.154 -7.943 -13.804 1.00 94.88 84 SER A N 1
ATOM 613 C CA . SER A 1 84 ? -3.023 -9.033 -12.830 1.00 94.88 84 SER A CA 1
ATOM 614 C C . SER A 1 84 ? -1.645 -9.098 -12.156 1.00 94.88 84 SER A C 1
ATOM 616 O O . SER A 1 84 ? -1.574 -9.347 -10.953 1.00 94.88 84 SER A O 1
ATOM 618 N N . CYS A 1 85 ? -0.558 -8.804 -12.878 1.00 93.56 85 CYS A N 1
ATOM 619 C CA . CYS A 1 85 ? 0.801 -8.848 -12.338 1.00 93.56 85 CYS A CA 1
ATOM 620 C C . CYS A 1 85 ? 0.991 -7.811 -11.223 1.00 93.56 85 CYS A C 1
ATOM 622 O O . CYS A 1 85 ? 1.592 -8.103 -10.183 1.00 93.56 85 CYS A O 1
ATOM 624 N N . LEU A 1 86 ? 0.426 -6.614 -11.408 1.00 93.62 86 LEU A N 1
ATOM 625 C CA . LEU A 1 86 ? 0.440 -5.557 -10.401 1.00 93.62 86 LEU A CA 1
ATOM 626 C C . LEU A 1 86 ? -0.377 -5.965 -9.176 1.00 93.62 86 LEU A C 1
ATOM 628 O O . LEU A 1 86 ? 0.118 -5.863 -8.053 1.00 93.62 86 LEU A O 1
ATOM 632 N N . THR A 1 87 ? -1.570 -6.529 -9.379 1.00 96.25 87 THR A N 1
ATOM 633 C CA . THR A 1 87 ? -2.420 -6.948 -8.256 1.00 96.25 87 THR A CA 1
ATOM 634 C C . THR A 1 87 ? -1.820 -8.084 -7.420 1.00 96.25 87 THR A C 1
ATOM 636 O O . THR A 1 87 ? -1.842 -8.024 -6.189 1.00 96.25 87 THR A O 1
ATOM 639 N N . GLU A 1 88 ? -1.211 -9.091 -8.055 1.00 95.81 88 GLU A N 1
ATOM 640 C CA . GLU A 1 88 ? -0.535 -10.200 -7.369 1.00 95.81 88 GLU A CA 1
ATOM 641 C C . GLU A 1 88 ? 0.683 -9.715 -6.576 1.00 95.81 88 GLU A C 1
ATOM 643 O O . GLU A 1 88 ? 0.901 -10.094 -5.414 1.00 95.81 88 GLU A O 1
ATOM 648 N N . ARG A 1 89 ? 1.474 -8.829 -7.191 1.00 95.19 89 ARG A N 1
ATOM 649 C CA . ARG A 1 89 ? 2.624 -8.208 -6.540 1.00 95.19 89 ARG A CA 1
ATOM 650 C C . ARG A 1 89 ? 2.189 -7.366 -5.340 1.00 95.19 89 ARG A C 1
ATOM 652 O O . ARG A 1 89 ? 2.769 -7.526 -4.265 1.00 95.19 89 ARG A O 1
ATOM 659 N N . ALA A 1 90 ? 1.189 -6.503 -5.506 1.00 96.19 90 ALA A N 1
ATOM 660 C CA . ALA A 1 90 ? 0.664 -5.649 -4.445 1.00 96.19 90 ALA A CA 1
ATOM 661 C C . ALA A 1 90 ? 0.133 -6.482 -3.271 1.00 96.19 90 ALA A C 1
ATOM 663 O O . ALA A 1 90 ? 0.523 -6.243 -2.130 1.00 96.19 90 ALA A O 1
ATOM 664 N N . GLY A 1 91 ? -0.645 -7.538 -3.539 1.00 97.25 91 GLY A N 1
ATOM 665 C CA . GLY A 1 91 ? -1.122 -8.458 -2.502 1.00 97.25 91 GLY A CA 1
ATOM 666 C C . GLY A 1 91 ? 0.018 -9.126 -1.722 1.00 97.25 91 GLY A C 1
ATOM 667 O O . GLY A 1 91 ? -0.023 -9.204 -0.492 1.00 97.25 91 GLY A O 1
ATOM 668 N N . THR A 1 92 ? 1.088 -9.531 -2.411 1.00 96.44 92 THR A N 1
ATOM 669 C CA . THR A 1 92 ? 2.293 -10.066 -1.755 1.00 96.44 92 THR A CA 1
ATOM 670 C C . THR A 1 92 ? 2.960 -9.020 -0.857 1.00 96.44 92 THR A C 1
ATOM 672 O O . THR A 1 92 ? 3.358 -9.331 0.268 1.00 96.44 92 THR A O 1
ATOM 675 N N . LYS A 1 93 ? 3.065 -7.771 -1.325 1.00 95.81 93 LYS A N 1
ATOM 676 C CA . LYS A 1 93 ? 3.643 -6.661 -0.554 1.00 95.81 93 LYS A CA 1
ATOM 677 C C . LYS A 1 93 ? 2.797 -6.300 0.663 1.00 95.81 93 LYS A C 1
ATOM 679 O O . LYS A 1 93 ? 3.356 -6.129 1.742 1.00 95.81 93 LYS A O 1
ATOM 684 N N . HIS A 1 94 ? 1.472 -6.281 0.532 1.00 97.38 94 HIS A N 1
ATOM 685 C CA . HIS A 1 94 ? 0.554 -6.071 1.653 1.00 97.38 94 HIS A CA 1
ATOM 686 C C . HIS A 1 94 ? 0.729 -7.145 2.728 1.00 97.38 94 HIS A C 1
ATOM 688 O O . HIS A 1 94 ? 0.832 -6.811 3.904 1.00 97.38 94 HIS A O 1
ATOM 694 N N . ALA A 1 95 ? 0.833 -8.421 2.343 1.00 95.75 95 ALA A N 1
ATOM 695 C CA . ALA A 1 95 ? 1.065 -9.507 3.293 1.00 95.75 95 ALA A CA 1
ATOM 696 C C . ALA A 1 95 ? 2.421 -9.374 4.011 1.00 95.75 95 ALA A C 1
ATOM 698 O O . ALA A 1 95 ? 2.497 -9.548 5.224 1.00 95.75 95 ALA A O 1
ATOM 699 N N . GLN A 1 96 ? 3.487 -9.023 3.283 1.00 94.25 96 GLN A N 1
ATOM 700 C CA . GLN A 1 96 ? 4.816 -8.775 3.865 1.00 94.25 96 GLN A CA 1
ATOM 701 C C . GLN A 1 96 ? 4.827 -7.567 4.808 1.00 94.25 96 GLN A C 1
ATOM 703 O O . GLN A 1 96 ? 5.525 -7.577 5.819 1.00 94.25 96 GLN A O 1
ATOM 708 N N . GLY A 1 97 ? 4.058 -6.534 4.466 1.00 92.44 97 GLY A N 1
ATOM 709 C CA . GLY A 1 97 ? 3.901 -5.313 5.242 1.00 92.44 97 GLY A CA 1
ATOM 710 C C . GLY A 1 97 ? 2.803 -5.377 6.298 1.00 92.44 97 GLY A C 1
ATOM 711 O O . GLY A 1 97 ? 2.493 -4.329 6.850 1.00 92.44 97 GLY A O 1
ATOM 712 N N . ASP A 1 98 ? 2.207 -6.545 6.561 1.00 94.75 98 ASP A N 1
ATOM 713 C CA . ASP A 1 98 ? 1.115 -6.751 7.526 1.00 94.75 98 ASP A CA 1
ATOM 714 C C . ASP A 1 98 ? -0.071 -5.776 7.346 1.00 94.75 98 ASP A C 1
ATOM 716 O O . ASP A 1 98 ? -0.585 -5.181 8.293 1.00 94.75 98 ASP A O 1
ATOM 720 N N . VAL A 1 99 ? -0.488 -5.564 6.093 1.00 96.94 99 VAL A N 1
ATOM 721 C CA . VAL A 1 99 ? -1.651 -4.740 5.723 1.00 96.94 99 VAL A CA 1
ATOM 722 C C . VAL A 1 99 ? -2.781 -5.639 5.223 1.00 96.94 99 VAL A C 1
ATOM 724 O O . VAL A 1 99 ? -3.070 -5.727 4.033 1.00 96.94 99 VAL A O 1
ATOM 727 N N . GLY A 1 100 ? -3.431 -6.345 6.149 1.00 96.31 100 GLY A N 1
ATOM 728 C CA . GLY A 1 100 ? -4.490 -7.310 5.822 1.00 96.31 100 GLY A CA 1
ATOM 729 C C . GLY A 1 100 ? -5.846 -6.699 5.439 1.00 96.31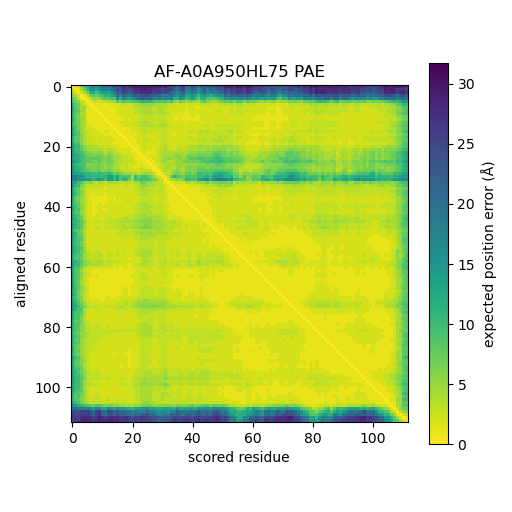 100 GLY A C 1
ATOM 730 O O . GLY A 1 100 ? -6.701 -7.401 4.907 1.00 96.31 100 GLY A O 1
ATOM 731 N N . ASN A 1 101 ? -6.066 -5.408 5.703 1.00 98.06 101 ASN A N 1
ATOM 732 C CA . ASN A 1 101 ? -7.332 -4.712 5.435 1.00 98.06 101 ASN A CA 1
ATOM 733 C C . ASN A 1 101 ? -7.379 -3.997 4.070 1.00 98.06 101 ASN A C 1
ATOM 735 O O . ASN A 1 101 ? -8.369 -3.322 3.780 1.00 98.06 101 ASN A O 1
ATOM 739 N N . ALA A 1 102 ? -6.335 -4.137 3.248 1.00 98.31 102 ALA A N 1
ATOM 740 C CA . ALA A 1 102 ? -6.266 -3.608 1.889 1.00 98.31 102 ALA A CA 1
ATOM 741 C C . ALA A 1 102 ? -6.312 -4.753 0.869 1.00 98.31 102 ALA A C 1
ATOM 743 O O . ALA A 1 102 ? -5.287 -5.336 0.505 1.00 98.31 102 ALA A O 1
ATOM 744 N N . ALA A 1 103 ? -7.525 -5.096 0.436 1.00 98.00 103 ALA A N 1
ATOM 745 C CA . ALA A 1 103 ? -7.757 -6.128 -0.563 1.00 98.00 103 ALA A CA 1
ATOM 746 C C . ALA A 1 103 ? -7.497 -5.579 -1.970 1.00 98.00 103 ALA A C 1
ATOM 748 O O . ALA A 1 103 ? -7.874 -4.448 -2.278 1.00 98.00 103 ALA A O 1
ATOM 749 N N . VAL A 1 104 ? -6.877 -6.395 -2.818 1.00 97.75 104 VAL A N 1
ATOM 750 C CA . VAL A 1 104 ? -6.543 -6.044 -4.200 1.00 97.75 104 VAL A CA 1
ATOM 751 C C . VAL A 1 104 ? -7.231 -7.025 -5.137 1.00 97.75 104 VAL A C 1
ATOM 753 O O . VAL A 1 104 ? -7.214 -8.232 -4.882 1.00 97.75 104 VAL A O 1
ATOM 756 N N . HIS A 1 105 ? -7.827 -6.522 -6.214 1.00 96.75 105 HIS A N 1
ATOM 757 C CA . HIS A 1 105 ? -8.505 -7.349 -7.203 1.00 96.75 105 HIS A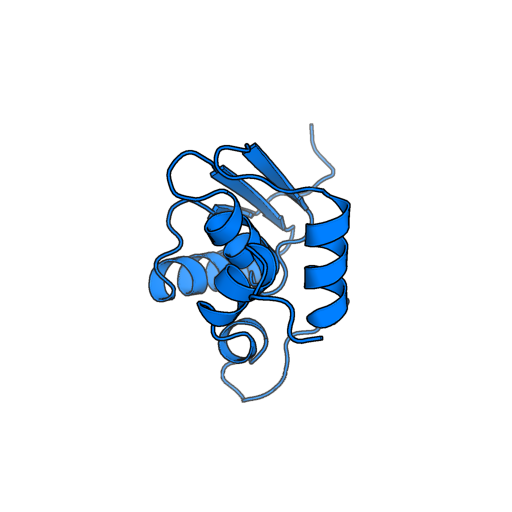 CA 1
ATOM 758 C C . HIS A 1 105 ? -8.119 -6.942 -8.618 1.00 96.75 105 HIS A C 1
ATOM 760 O O . HIS A 1 105 ? -8.123 -5.760 -8.952 1.00 96.75 105 HIS A O 1
ATOM 766 N N . THR A 1 106 ? -7.851 -7.938 -9.464 1.00 96.19 106 THR A N 1
ATOM 767 C CA . THR A 1 106 ? -7.772 -7.707 -10.903 1.00 96.19 106 THR A CA 1
ATOM 768 C C . THR A 1 106 ? -9.178 -7.504 -11.444 1.00 96.19 106 THR A C 1
ATOM 770 O O . THR A 1 106 ? -10.017 -8.403 -11.344 1.00 96.19 106 THR A O 1
ATOM 773 N N . ALA A 1 107 ? -9.439 -6.339 -12.013 1.00 90.00 107 ALA A N 1
ATOM 774 C CA . ALA A 1 107 ? -10.700 -6.028 -12.660 1.00 90.00 107 ALA A CA 1
ATOM 775 C C . ALA A 1 107 ? -10.445 -5.012 -13.767 1.00 90.00 107 ALA A C 1
ATOM 777 O O . ALA A 1 107 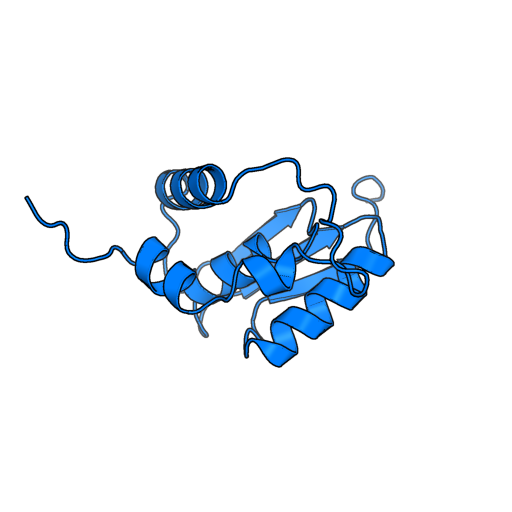? -9.624 -4.113 -13.602 1.00 90.00 107 ALA A O 1
ATOM 778 N N . ASP A 1 108 ? -11.169 -5.135 -14.878 1.00 81.56 108 ASP A N 1
ATOM 779 C CA . ASP A 1 108 ? -11.324 -3.969 -15.731 1.00 81.56 108 ASP A CA 1
ATOM 780 C C . ASP A 1 108 ? -12.334 -3.023 -15.068 1.00 81.56 108 ASP A C 1
ATOM 782 O O . ASP A 1 108 ? -13.298 -3.432 -14.420 1.00 81.56 108 ASP A O 1
ATOM 786 N N . GLU A 1 109 ? -12.078 -1.735 -15.196 1.00 63.50 109 GLU A N 1
ATOM 787 C CA . GLU A 1 109 ? -12.952 -0.665 -14.725 1.00 63.50 109 GLU A CA 1
ATOM 788 C C . GLU A 1 109 ? -14.094 -0.354 -15.712 1.00 63.50 109 GLU A C 1
ATOM 790 O O . GLU A 1 109 ? -14.798 0.647 -15.570 1.00 63.50 109 GLU A O 1
ATOM 795 N N . TYR A 1 110 ? -14.295 -1.215 -16.718 1.00 57.78 110 TYR A N 1
ATOM 796 C CA . TYR A 1 110 ? -15.194 -1.001 -17.849 1.00 57.78 110 TYR A CA 1
ATOM 797 C C . TYR A 1 110 ? -16.400 -1.955 -17.928 1.00 57.78 110 TYR A C 1
ATOM 799 O O . TYR A 1 110 ? -17.289 -1.728 -18.752 1.00 57.78 110 TYR A O 1
ATOM 807 N N . LEU A 1 111 ? -16.521 -2.976 -17.082 1.00 43.75 111 LEU A N 1
ATOM 808 C CA . LEU A 1 111 ? -17.646 -3.913 -17.143 1.00 43.75 111 LEU A CA 1
ATOM 809 C C . LEU A 1 111 ? -18.458 -3.922 -15.845 1.00 43.75 111 LEU A C 1
ATOM 811 O O . LEU A 1 111 ? -18.050 -4.465 -14.819 1.00 43.75 111 LEU A O 1
ATOM 815 N N . GLY A 1 112 ? -19.635 -3.293 -15.934 1.00 41.19 112 GLY A N 1
ATOM 816 C CA . GLY A 1 112 ? -20.734 -3.463 -14.983 1.00 41.19 112 GLY A CA 1
ATOM 817 C C . GLY A 1 112 ? -21.406 -4.829 -15.064 1.00 41.19 112 GLY A C 1
ATOM 818 O O . GLY A 1 112 ? -21.202 -5.555 -16.064 1.00 41.19 112 GLY A O 1
#

Mean predicted aligned error: 4.56 Å

Secondary structure (DSSP, 8-state):
--PPPPHHHHHHHTS-HHHHHB-TTSPBP--SS-HHHHHHHHHHTT--TT-EEEEE--TTSHHHHHHHHHH-TTSEEEEEES-HHHHHHHHHHHHHTT-TTEEEEE--TT--

pLDDT: mean 90.64, std 12.5, ran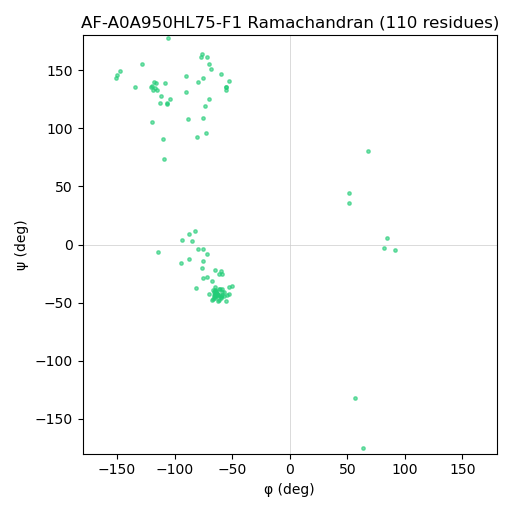ge [39.59, 98.69]

Nearest PDB structures (foldseek):
  2yxe-assembly1_B  TM=8.648E-01  e=2.092E-07  Methanocaldococcus jannaschii DSM 2661
  1dl5-assembly1_A  TM=8.503E-01  e=1.040E-06  Thermotoga maritima
  4o29-assembly1_A  TM=8.628E-01  e=1.416E-06  Pyrobaculum aerophilum str. IM2
  3mb5-assembly1_A  TM=7.886E-01  e=1.304E-05  Pyrococcus abyssi
  3dh0-assembly1_A  TM=7.203E-01  e=2.136E-05  Aquifex aeolicus

Radius of gyration: 13.73 Å; Cα contacts (8 Å, |Δi|>4): 175; chains: 1; bounding box: 37×35×33 Å

Solvent-accessible surface area (backbone atoms only — not comparable to full-atom values): 6405 Å² total; per-residue (Å²): 132,87,73,74,80,48,70,66,54,55,32,46,73,74,48,70,64,62,72,38,39,46,42,97,87,69,46,68,58,94,68,93,72,55,69,70,58,53,53,51,50,48,59,74,66,64,72,46,68,47,42,78,46,82,46,76,68,37,57,52,26,52,65,47,41,37,50,20,53,47,14,30,93,75,15,38,26,43,25,28,23,69,50,53,71,38,32,56,50,18,47,52,48,23,60,76,65,72,31,85,42,35,46,60,40,64,41,67,96,81,71,131

Foldseek 3Di:
DDDDDDLLRVLLVLDDPCLLQADPVRDGFPDPDDPVRLSVVCVVVVQAAQEEEEAEACGSVSSLSSSLSRNDPNYAYEYEDQDPVSQVNNVVRCVVSVSPRRHYDNDDPPDD

Sequence (112 aa):
MSLAPDLITDAAAALDYESYVQQPDGSLLTQGTAQDTILDMCRMLELQPGLRVLEIDTGGGYTSALLGRIVGERGSVVSLDVDSCLTERAGTKHAQGDVGNAAVHTADEYLG